Protein AF-D3YVF2-F1 (afdb_monomer)

Secondary structure (DSSP, 8-state):
--------PPPPPPPPP----------PPPGGGSEEEEEETTEEEEEEPPP-SSS----EEEEEE-TTS-HHHHHHHHHHHHHHHHHHHT---TTSPPEEEEEE-TTS-EEEEEE-----

Solvent-accessible surface area (backbone atoms only — not comparable to full-atom values): 7721 Å² total; per-residue (Å²): 134,86,84,89,79,85,84,77,78,85,79,81,82,79,84,78,80,85,69,92,65,81,76,78,83,76,83,44,73,54,66,92,84,34,55,75,74,49,72,58,95,54,28,34,30,26,42,46,78,55,78,70,79,90,48,91,51,84,50,30,29,35,40,27,70,33,90,86,39,57,72,88,51,44,64,57,52,50,51,50,52,52,52,49,49,60,52,36,63,74,50,86,50,99,92,48,75,40,53,77,47,74,44,63,26,81,78,72,46,59,30,40,37,28,50,52,90,72,84,133

Sequence (120 aa):
MEGINNFKTPNKSEKRKSVLCSTPCVNIPASPFMQKLGFGTGVSVYLMKRSPRGLSHSPWAVKKISLLCDDHYRTVYQKRLTDEAKILKNLNHPNIIGYRAFTEASDGSLCLAMEYGGEK

Foldseek 3Di:
DDDDDPDDDDDDDDDDDDDPDPQPPDADADQVVFAWPADDDQKTKTKAQDDPPVDRDAIKIKIWGDPPDDPVCNVVVVVVVVVVLVVQQPDDDPPDWHFRDFDQYPVRTTITIIGDPDDD

Organism: Mus musculus (NCBI:txid10090)

Structure (mmCIF, N/CA/C/O backbone):
data_AF-D3YVF2-F1
#
_entry.id   AF-D3YVF2-F1
#
loop_
_atom_site.group_PDB
_atom_site.id
_atom_site.type_symbol
_atom_site.label_atom_id
_atom_site.label_alt_id
_atom_site.label_comp_id
_atom_site.label_asym_id
_atom_site.label_entity_id
_atom_site.label_seq_id
_atom_site.pdbx_PDB_ins_code
_atom_site.Cartn_x
_atom_site.Cartn_y
_atom_site.Cartn_z
_atom_site.occupancy
_atom_site.B_iso_or_equiv
_atom_site.auth_seq_id
_atom_site.auth_comp_id
_atom_site.auth_asym_id
_atom_site.auth_atom_id
_atom_site.pdbx_PDB_model_num
ATOM 1 N N . MET A 1 1 ? -26.311 -45.771 4.782 1.00 40.81 1 MET A N 1
ATOM 2 C CA . MET A 1 1 ? -26.081 -44.975 3.558 1.00 40.81 1 MET A CA 1
ATOM 3 C C . MET A 1 1 ? -26.482 -43.545 3.850 1.00 40.81 1 MET A C 1
ATOM 5 O O . MET A 1 1 ? -27.448 -43.333 4.571 1.00 40.81 1 MET A O 1
ATOM 9 N N . GLU A 1 2 ? -25.631 -42.626 3.422 1.00 43.09 2 GLU A N 1
ATOM 10 C CA . GLU A 1 2 ? -25.405 -41.291 3.977 1.00 43.09 2 GLU A CA 1
ATOM 11 C C . GLU A 1 2 ? -26.515 -40.266 3.698 1.00 43.09 2 GLU A C 1
ATOM 13 O O . GLU A 1 2 ? -27.320 -40.411 2.780 1.00 43.09 2 GLU A O 1
ATOM 18 N N . GLY A 1 3 ? -26.555 -39.244 4.558 1.00 47.84 3 GLY A N 1
ATOM 19 C CA . GLY A 1 3 ? -27.606 -38.237 4.652 1.00 47.84 3 GLY A CA 1
ATOM 20 C C . GLY A 1 3 ? -27.631 -37.205 3.523 1.00 47.84 3 GLY A C 1
ATOM 21 O O . GLY A 1 3 ? -26.622 -36.840 2.924 1.00 47.84 3 GLY A O 1
ATOM 22 N N . ILE A 1 4 ? -28.838 -36.707 3.276 1.00 54.53 4 ILE A N 1
ATOM 23 C CA . ILE A 1 4 ? -29.175 -35.720 2.253 1.00 54.53 4 ILE A CA 1
ATOM 24 C C . ILE A 1 4 ? -28.852 -34.327 2.813 1.00 54.53 4 ILE A C 1
ATOM 26 O O . ILE A 1 4 ? -29.644 -33.742 3.550 1.00 54.53 4 ILE A O 1
ATOM 30 N N . ASN A 1 5 ? -27.678 -33.788 2.485 1.00 53.69 5 ASN A N 1
ATOM 31 C CA . ASN A 1 5 ? -27.290 -32.430 2.869 1.00 53.69 5 ASN A CA 1
ATOM 32 C C . ASN A 1 5 ? -27.744 -31.420 1.805 1.00 53.69 5 ASN A C 1
ATOM 34 O O . ASN A 1 5 ? -27.064 -31.188 0.806 1.00 53.69 5 ASN A O 1
ATOM 38 N N . ASN A 1 6 ? -28.896 -30.788 2.040 1.00 52.53 6 ASN A N 1
ATOM 39 C CA . ASN A 1 6 ? -29.357 -29.623 1.284 1.00 52.53 6 ASN A CA 1
ATOM 40 C C . ASN A 1 6 ? -28.480 -28.397 1.601 1.00 52.53 6 ASN A C 1
ATOM 42 O O . ASN A 1 6 ? -28.770 -27.638 2.527 1.00 52.53 6 ASN A O 1
ATOM 46 N N . PHE A 1 7 ? -27.439 -28.156 0.805 1.00 51.69 7 PHE A N 1
ATOM 47 C CA . PHE A 1 7 ? -26.723 -26.878 0.809 1.00 51.69 7 PHE A CA 1
ATOM 48 C C . PHE A 1 7 ? -27.537 -25.824 0.041 1.00 51.69 7 PHE A C 1
ATOM 50 O O . PHE A 1 7 ? -27.490 -25.747 -1.185 1.00 51.69 7 PHE A O 1
ATOM 57 N N . LYS A 1 8 ? -28.308 -24.998 0.761 1.00 60.03 8 LYS A N 1
ATOM 58 C CA . LYS A 1 8 ? -28.907 -23.772 0.209 1.00 60.03 8 LYS A CA 1
ATOM 59 C C . LYS A 1 8 ? -27.983 -22.584 0.469 1.00 60.03 8 LYS A C 1
ATOM 61 O O . LYS A 1 8 ? -27.895 -22.091 1.589 1.00 60.03 8 LYS A O 1
ATOM 66 N N . THR A 1 9 ? -27.329 -22.105 -0.583 1.00 57.22 9 THR A N 1
ATOM 67 C CA . THR A 1 9 ? -26.578 -20.842 -0.584 1.00 57.22 9 THR A CA 1
ATOM 68 C C . THR A 1 9 ? -27.554 -19.657 -0.500 1.00 57.22 9 THR A C 1
ATOM 70 O O . THR A 1 9 ? -28.518 -19.630 -1.271 1.00 57.22 9 THR A O 1
ATOM 73 N N . PRO A 1 10 ? -27.353 -18.660 0.384 1.00 61.34 10 PRO A N 1
ATOM 74 C CA . PRO A 1 10 ? -28.210 -17.479 0.417 1.00 61.34 10 PRO A CA 1
ATOM 75 C C . PRO A 1 10 ? -28.053 -16.662 -0.871 1.00 61.34 10 PRO A C 1
ATOM 77 O O . PRO A 1 10 ? -26.940 -16.311 -1.268 1.00 61.34 10 PRO A O 1
ATOM 80 N N . ASN A 1 11 ? -29.175 -16.344 -1.517 1.00 57.03 11 ASN A N 1
ATOM 81 C CA . ASN A 1 11 ? -29.217 -15.454 -2.673 1.00 57.03 11 ASN A CA 1
ATOM 82 C C . ASN A 1 11 ? -28.987 -13.996 -2.243 1.00 57.03 11 ASN A C 1
ATOM 84 O O . ASN A 1 11 ? -29.508 -13.531 -1.229 1.00 57.03 11 ASN A O 1
ATOM 88 N N . LYS A 1 12 ? -28.188 -13.280 -3.036 1.00 52.12 12 LYS A N 1
ATOM 89 C CA . LYS A 1 12 ? -27.728 -11.908 -2.792 1.00 52.12 12 LYS A CA 1
ATOM 90 C C . LYS A 1 12 ? -28.906 -10.926 -2.823 1.00 52.12 12 LYS A C 1
ATOM 92 O O . LYS A 1 12 ? -29.566 -10.799 -3.849 1.00 52.12 12 LYS A O 1
ATOM 97 N N . SER A 1 13 ? -29.143 -10.202 -1.729 1.00 47.81 13 SER A N 1
ATOM 98 C CA . SER A 1 13 ? -30.132 -9.118 -1.689 1.00 47.81 13 SER A CA 1
ATOM 99 C C . SER A 1 13 ? -29.746 -7.977 -2.638 1.00 47.81 13 SER A C 1
ATOM 101 O O . SER A 1 13 ? -28.583 -7.568 -2.694 1.00 47.81 13 SER A O 1
ATOM 103 N N . GLU A 1 14 ? -30.738 -7.482 -3.378 1.00 47.56 14 GLU A N 1
ATOM 104 C CA . GLU A 1 14 ? -30.613 -6.519 -4.470 1.00 47.56 14 GLU A CA 1
ATOM 105 C C . GLU A 1 14 ? -30.021 -5.147 -4.102 1.00 47.56 14 GLU A C 1
ATOM 107 O O . GLU A 1 14 ? -30.029 -4.667 -2.968 1.00 47.56 14 GLU A O 1
ATOM 112 N N . LYS A 1 15 ? -29.497 -4.530 -5.164 1.00 52.25 15 LYS A N 1
ATOM 113 C CA . LYS A 1 15 ? -28.733 -3.286 -5.271 1.00 52.25 15 LYS A CA 1
ATOM 114 C C . LYS A 1 15 ? -29.382 -2.106 -4.532 1.00 52.25 15 LYS A C 1
ATOM 116 O O . LYS A 1 15 ? -30.472 -1.664 -4.888 1.00 52.25 15 LYS A O 1
ATOM 121 N N . ARG A 1 16 ? -28.638 -1.477 -3.613 1.00 41.78 16 ARG A N 1
ATOM 122 C CA . ARG A 1 16 ? -28.905 -0.086 -3.214 1.00 41.78 16 ARG A CA 1
ATOM 123 C C . ARG A 1 16 ? -28.255 0.865 -4.219 1.00 41.78 16 ARG A C 1
ATOM 125 O O . ARG A 1 16 ? -27.074 0.744 -4.535 1.00 41.78 16 ARG A O 1
ATOM 132 N N . LYS A 1 17 ? -29.087 1.771 -4.735 1.00 37.75 17 LYS A N 1
ATOM 133 C CA . LYS A 1 17 ? -28.790 2.818 -5.718 1.00 37.75 17 LYS A CA 1
ATOM 134 C C . LYS A 1 17 ? -27.538 3.616 -5.331 1.00 37.75 17 LYS A C 1
ATOM 136 O O . LYS A 1 17 ? -27.387 4.028 -4.183 1.00 37.75 17 LYS A O 1
ATOM 141 N N . SER A 1 18 ? -26.668 3.839 -6.313 1.00 44.62 18 SER A N 1
ATOM 142 C CA . SER A 1 18 ? -25.472 4.673 -6.221 1.00 44.62 18 SER A CA 1
ATOM 143 C C . SER A 1 18 ? -25.861 6.138 -6.021 1.00 44.62 18 SER A C 1
ATOM 145 O O . SER A 1 18 ? -26.194 6.841 -6.975 1.00 44.62 18 SER A O 1
ATOM 147 N N . VAL A 1 19 ? -25.814 6.599 -4.775 1.00 38.97 19 VAL A N 1
ATOM 148 C CA . VAL A 1 19 ? -25.698 8.028 -4.479 1.00 38.97 19 VAL A CA 1
ATOM 149 C C . VAL A 1 19 ? -24.311 8.456 -4.957 1.00 38.97 19 VAL A C 1
ATOM 151 O O . VAL A 1 19 ? -23.323 7.813 -4.596 1.00 38.97 19 VAL A O 1
ATOM 154 N N . LEU A 1 20 ? -24.242 9.494 -5.798 1.00 48.47 20 LEU A N 1
ATOM 155 C CA . LEU A 1 20 ? -23.007 10.194 -6.160 1.00 48.47 20 LEU A CA 1
ATOM 156 C C . LEU A 1 20 ? -22.310 10.629 -4.862 1.00 48.47 20 LEU A C 1
ATOM 158 O O . LEU A 1 20 ? -22.616 11.671 -4.292 1.00 48.47 20 LEU A O 1
ATOM 162 N N . CYS A 1 21 ? -21.408 9.798 -4.353 1.00 34.66 21 CYS A N 1
ATOM 163 C CA . CYS A 1 21 ? -20.595 10.127 -3.201 1.00 34.66 21 CYS A CA 1
ATOM 164 C C . CYS A 1 21 ? -19.235 10.511 -3.758 1.00 34.66 21 CYS A C 1
ATOM 166 O O . CYS A 1 21 ? -18.490 9.648 -4.224 1.00 34.66 21 CYS A O 1
ATOM 168 N N . SER A 1 22 ? -18.935 11.809 -3.736 1.00 41.44 22 SER A N 1
ATOM 169 C CA . SER A 1 22 ? -17.569 12.321 -3.814 1.00 41.44 22 SER A CA 1
ATOM 170 C C . SER A 1 22 ? -16.674 11.389 -3.001 1.00 41.44 22 SER A C 1
ATOM 172 O O . SER A 1 22 ? -16.861 11.271 -1.786 1.00 41.44 22 SER A O 1
ATOM 174 N N . THR A 1 23 ? -15.787 10.643 -3.660 1.00 46.94 23 THR A N 1
ATOM 175 C CA . THR A 1 23 ? -14.900 9.703 -2.974 1.00 46.94 23 THR A CA 1
ATOM 176 C C . THR A 1 23 ? -14.152 10.483 -1.897 1.00 46.94 23 THR A C 1
ATOM 178 O O . THR A 1 23 ? -13.479 11.455 -2.250 1.00 46.94 23 THR A O 1
ATOM 181 N N . PRO A 1 24 ? -14.279 10.133 -0.603 1.00 57.22 24 PRO A N 1
ATOM 182 C CA . PRO A 1 24 ? -13.583 10.852 0.452 1.00 57.22 24 PRO A CA 1
ATOM 183 C C . PRO A 1 24 ? -12.087 10.853 0.144 1.00 57.22 24 PRO A C 1
ATOM 185 O O . PRO A 1 24 ? -11.501 9.783 -0.029 1.00 57.22 24 PRO A O 1
ATOM 188 N N . CYS 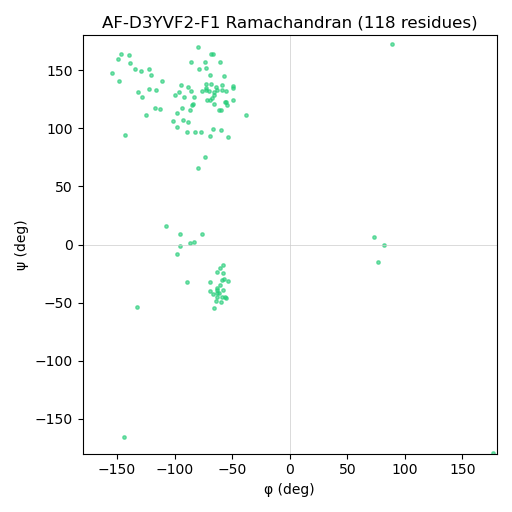A 1 25 ? -11.480 12.037 0.049 1.00 61.38 25 CYS A N 1
ATOM 189 C CA . CYS A 1 25 ? -10.037 12.157 -0.113 1.00 61.38 25 CYS A CA 1
ATOM 190 C C . CYS A 1 25 ? -9.363 11.501 1.100 1.00 61.38 25 CYS A C 1
ATOM 192 O O . CYS A 1 25 ? -9.572 11.915 2.244 1.00 61.38 25 CYS A O 1
ATOM 194 N N . VAL A 1 26 ? -8.621 10.418 0.865 1.00 75.81 26 VAL A N 1
ATOM 195 C CA . VAL A 1 26 ? -7.894 9.703 1.916 1.00 75.81 26 VAL A CA 1
ATOM 196 C C . VAL A 1 26 ? -6.523 10.344 2.033 1.00 75.81 26 VAL A C 1
ATOM 198 O O . VAL A 1 26 ? -5.668 10.130 1.183 1.00 75.81 26 VAL A O 1
ATOM 201 N N . ASN A 1 27 ? -6.313 11.125 3.090 1.00 80.06 27 ASN A N 1
ATOM 202 C CA . ASN A 1 27 ? -5.002 11.686 3.389 1.00 80.06 27 ASN A CA 1
ATOM 203 C C . ASN A 1 27 ? -4.194 10.676 4.217 1.00 80.06 27 ASN A C 1
ATOM 205 O O . ASN A 1 27 ? -4.599 10.312 5.325 1.00 80.06 27 ASN A O 1
ATOM 209 N N . ILE A 1 28 ? -3.092 10.185 3.648 1.00 81.19 28 ILE A N 1
ATOM 210 C CA . ILE A 1 28 ? -2.193 9.231 4.297 1.00 81.19 28 ILE A CA 1
ATOM 211 C C . ILE A 1 28 ? -1.076 10.030 4.984 1.00 81.19 28 ILE A C 1
ATOM 213 O O . ILE A 1 28 ? -0.322 10.719 4.290 1.00 81.19 28 ILE A O 1
ATOM 217 N N . PRO A 1 29 ? -0.954 9.955 6.325 1.00 78.88 29 PRO A N 1
ATOM 218 C CA . PRO A 1 29 ? 0.097 10.656 7.048 1.00 78.88 29 PRO A CA 1
ATOM 219 C C . PRO A 1 29 ? 1.473 10.082 6.702 1.00 78.88 29 PRO A C 1
ATOM 221 O O . PRO A 1 29 ? 1.598 8.958 6.211 1.00 78.88 29 PRO A O 1
ATOM 224 N N . ALA A 1 30 ? 2.526 10.830 7.025 1.00 77.25 30 ALA A N 1
ATOM 225 C CA . ALA A 1 30 ? 3.887 10.351 6.842 1.00 77.25 30 ALA A CA 1
ATOM 226 C C . ALA A 1 30 ? 4.135 9.051 7.634 1.00 77.25 30 ALA A C 1
ATOM 228 O O . ALA A 1 30 ? 3.772 8.928 8.808 1.00 77.25 30 ALA A O 1
ATOM 229 N N . SER A 1 31 ? 4.814 8.093 6.996 1.00 75.50 31 SER A N 1
ATOM 230 C CA . SER A 1 31 ? 5.090 6.769 7.573 1.00 75.50 31 SER A CA 1
ATOM 231 C C . SER A 1 31 ? 5.758 6.743 8.950 1.00 75.50 31 SER A C 1
ATOM 233 O O . SER A 1 31 ? 5.458 5.802 9.681 1.00 75.50 31 SER A O 1
ATOM 235 N N . PRO A 1 32 ? 6.620 7.701 9.356 1.00 74.94 32 PRO A N 1
ATOM 236 C CA . PRO A 1 32 ? 7.205 7.695 10.700 1.00 74.94 32 PRO A CA 1
ATOM 237 C C . PRO A 1 32 ? 6.176 7.729 11.839 1.00 74.94 32 PRO A C 1
ATOM 239 O O . PRO A 1 32 ? 6.458 7.244 12.928 1.00 74.94 32 PRO A O 1
ATOM 242 N N . PHE A 1 33 ? 4.971 8.251 11.588 1.00 77.75 33 PHE A N 1
ATOM 243 C CA . PHE A 1 33 ? 3.883 8.294 12.572 1.00 77.75 33 PHE A CA 1
ATOM 244 C C . PHE A 1 33 ? 3.029 7.020 12.588 1.00 77.75 33 P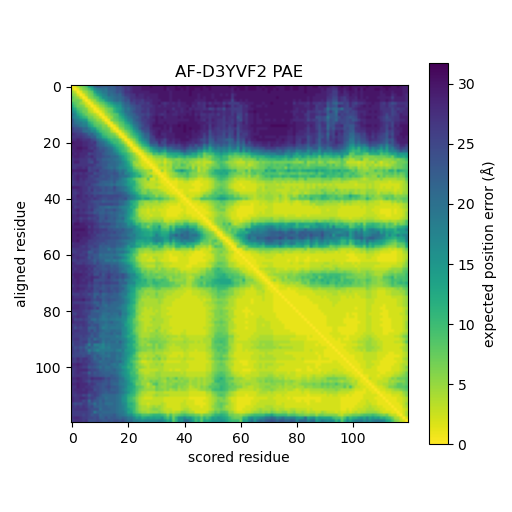HE A C 1
ATOM 246 O O . PHE A 1 33 ? 2.042 6.936 13.320 1.00 77.75 33 PHE A O 1
ATOM 253 N N . MET A 1 34 ? 3.366 6.034 11.757 1.00 86.25 34 MET A N 1
ATOM 254 C CA . MET A 1 34 ? 2.596 4.812 11.593 1.00 86.25 34 MET A CA 1
ATOM 255 C C . MET A 1 34 ? 3.355 3.617 12.158 1.00 86.25 34 MET A C 1
ATOM 257 O O . MET A 1 34 ? 4.559 3.459 11.960 1.00 86.25 34 MET A O 1
ATOM 261 N N . GLN A 1 35 ? 2.628 2.713 12.808 1.00 90.31 35 GLN A N 1
ATOM 262 C CA . GLN A 1 35 ? 3.206 1.461 13.280 1.00 90.31 35 GLN A CA 1
ATOM 263 C C . GLN A 1 35 ? 3.552 0.577 12.077 1.00 90.31 35 GLN A C 1
ATOM 265 O O . GLN A 1 35 ? 2.685 0.274 11.259 1.00 90.31 35 GLN A O 1
ATOM 270 N N . LYS A 1 36 ? 4.807 0.142 11.952 1.00 92.81 36 LYS A N 1
ATOM 271 C CA . LYS A 1 36 ? 5.219 -0.786 10.891 1.00 92.81 36 LYS A CA 1
ATOM 272 C C . LYS A 1 36 ? 4.655 -2.182 11.176 1.00 92.81 36 LYS A C 1
ATOM 274 O O . LYS A 1 36 ? 4.897 -2.734 12.243 1.00 92.81 36 LYS A O 1
ATOM 279 N N . LEU A 1 37 ? 3.921 -2.740 1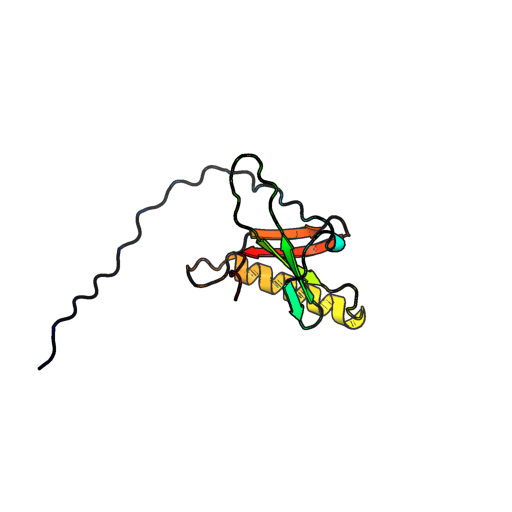0.215 1.00 92.50 37 LEU A N 1
ATOM 280 C CA . LEU A 1 37 ? 3.376 -4.103 10.265 1.00 92.50 37 LEU A CA 1
ATOM 281 C C . LEU A 1 37 ? 4.357 -5.125 9.687 1.00 92.50 37 LEU A C 1
ATOM 283 O O . LEU A 1 37 ? 4.400 -6.269 10.122 1.00 92.50 37 LEU A O 1
ATOM 287 N N . GLY A 1 38 ? 5.152 -4.716 8.698 1.00 92.50 38 GLY A N 1
ATOM 288 C CA . GLY A 1 38 ? 6.115 -5.598 8.055 1.00 92.50 38 GLY A CA 1
ATOM 289 C C . GLY A 1 38 ? 6.855 -4.930 6.906 1.00 92.50 38 GLY A C 1
ATOM 290 O O . GLY A 1 38 ? 6.655 -3.753 6.595 1.00 92.50 38 GLY A O 1
ATOM 291 N N . PHE A 1 39 ? 7.738 -5.694 6.277 1.00 92.50 39 PHE A N 1
ATOM 292 C CA . PHE A 1 39 ? 8.451 -5.296 5.070 1.00 92.50 39 PHE A CA 1
ATOM 293 C C . PHE A 1 39 ? 8.515 -6.467 4.092 1.00 92.50 39 PHE A C 1
ATOM 295 O O . PHE A 1 39 ? 8.406 -7.626 4.483 1.00 92.50 39 PHE A O 1
ATOM 302 N N . GLY A 1 40 ? 8.676 -6.142 2.817 1.00 85.50 40 GLY A N 1
ATOM 303 C CA . GLY A 1 40 ? 8.890 -7.099 1.740 1.00 85.50 40 GLY A CA 1
ATOM 304 C C . GLY A 1 40 ? 9.858 -6.522 0.716 1.00 85.50 40 GLY A C 1
ATOM 305 O O . GLY A 1 40 ? 10.523 -5.518 0.969 1.00 85.50 40 GLY A O 1
ATOM 306 N N . THR A 1 41 ? 9.925 -7.139 -0.459 1.00 87.38 41 THR A N 1
ATOM 307 C CA . THR A 1 41 ? 10.841 -6.752 -1.537 1.00 87.38 41 THR A CA 1
ATOM 308 C C . THR A 1 41 ? 10.606 -5.303 -1.990 1.00 87.38 41 THR A C 1
ATOM 310 O O . THR A 1 41 ? 9.676 -5.023 -2.743 1.00 87.38 41 THR A O 1
ATOM 313 N N . GLY A 1 42 ? 11.429 -4.373 -1.494 1.00 88.00 42 GLY A N 1
ATOM 314 C CA . GLY A 1 42 ? 11.381 -2.948 -1.844 1.00 88.00 42 GLY A CA 1
ATOM 315 C C . GLY A 1 42 ? 10.211 -2.156 -1.247 1.00 88.00 42 GLY A C 1
ATOM 316 O O . GLY A 1 42 ? 10.050 -0.980 -1.563 1.00 88.00 42 GLY A O 1
ATOM 317 N N . VAL A 1 43 ? 9.397 -2.751 -0.369 1.00 93.06 43 VAL A N 1
ATOM 318 C CA . VAL A 1 43 ? 8.176 -2.129 0.175 1.00 93.06 43 VAL A CA 1
ATOM 319 C C . VAL A 1 43 ? 8.069 -2.309 1.685 1.00 93.06 43 VAL A C 1
ATOM 321 O O . VAL A 1 43 ? 8.539 -3.295 2.250 1.00 93.06 43 VAL A O 1
ATOM 324 N N . SER A 1 44 ? 7.416 -1.360 2.345 1.00 94.19 44 SER A N 1
ATOM 325 C CA . SER A 1 44 ? 7.042 -1.447 3.756 1.00 94.19 44 SER A CA 1
ATOM 326 C C . SER A 1 44 ? 5.530 -1.329 3.910 1.00 94.19 44 SER A C 1
ATOM 328 O O . SER A 1 44 ? 4.867 -0.623 3.145 1.00 94.19 44 SER A O 1
ATOM 330 N N . VAL A 1 45 ? 4.992 -2.041 4.899 1.00 94.44 45 VAL A N 1
ATOM 331 C CA . VAL A 1 45 ? 3.568 -2.032 5.236 1.00 94.44 45 VAL A CA 1
ATOM 332 C C . VAL A 1 45 ? 3.398 -1.460 6.634 1.00 94.44 45 VAL A C 1
ATOM 334 O O . VAL A 1 45 ? 4.104 -1.852 7.564 1.00 94.44 45 VAL A O 1
ATOM 337 N N . TYR A 1 46 ? 2.451 -0.543 6.780 1.00 93.25 46 TYR A N 1
ATOM 338 C CA . TYR A 1 46 ? 2.193 0.196 8.006 1.00 93.25 46 TYR A CA 1
ATOM 339 C C . TYR A 1 46 ? 0.715 0.137 8.384 1.00 93.25 46 TYR A C 1
ATOM 341 O O . TYR A 1 46 ? -0.154 0.085 7.518 1.00 93.25 46 TYR A O 1
ATOM 349 N N . LEU A 1 47 ? 0.425 0.191 9.677 1.00 92.81 47 LEU A N 1
ATOM 350 C CA . LEU A 1 47 ? -0.917 0.317 10.219 1.00 92.81 47 LEU A CA 1
ATOM 351 C C . LEU A 1 47 ? -1.312 1.794 10.256 1.00 92.81 47 LEU A C 1
ATOM 353 O O . LEU A 1 47 ? -0.687 2.605 10.940 1.00 92.81 47 LEU A O 1
ATOM 357 N N . MET A 1 48 ? -2.384 2.137 9.555 1.00 89.56 48 MET A N 1
ATOM 358 C CA . MET A 1 48 ? -3.029 3.441 9.611 1.00 89.56 48 MET A CA 1
ATOM 359 C C . MET A 1 48 ? -4.232 3.367 10.548 1.00 89.56 48 MET A C 1
ATOM 361 O O . MET A 1 48 ? -5.312 2.885 10.188 1.00 89.56 48 MET A O 1
ATOM 365 N N . LYS A 1 49 ? -4.048 3.871 11.770 1.00 84.38 49 LYS A N 1
ATOM 366 C CA . LYS A 1 49 ? -5.146 4.065 12.721 1.00 84.38 49 LYS A CA 1
ATOM 367 C C . LYS A 1 49 ? -5.947 5.300 12.310 1.00 84.38 49 LYS A C 1
ATOM 369 O O . LYS A 1 49 ? -5.377 6.350 12.018 1.00 84.38 49 LYS A O 1
ATOM 374 N N . ARG A 1 50 ? -7.275 5.182 12.270 1.00 74.56 50 ARG A N 1
ATOM 375 C CA . ARG A 1 50 ? -8.159 6.325 12.007 1.00 74.56 50 ARG A CA 1
ATOM 376 C C . ARG A 1 50 ? -8.490 7.018 13.325 1.00 74.56 50 ARG A C 1
ATOM 378 O O . ARG A 1 50 ? -8.787 6.349 14.309 1.00 74.56 50 ARG A O 1
ATOM 385 N N . SER A 1 51 ? -8.432 8.350 13.337 1.00 65.38 51 SER A N 1
ATOM 386 C CA . SER A 1 51 ? -8.850 9.139 14.500 1.00 65.38 51 SER A CA 1
ATOM 387 C C . SER A 1 51 ? -10.323 8.835 14.820 1.00 65.38 51 SER A C 1
ATOM 389 O O . SER A 1 51 ? -11.140 8.822 13.890 1.00 65.38 51 SER A O 1
ATOM 391 N N . PRO A 1 52 ? -10.678 8.588 16.092 1.00 57.91 52 PRO A N 1
ATOM 392 C CA . PRO A 1 52 ? -12.050 8.320 16.503 1.00 57.91 52 PRO A CA 1
ATOM 393 C C . PRO A 1 52 ? -12.859 9.624 16.475 1.00 57.91 52 PRO A C 1
ATOM 395 O O . PRO A 1 52 ? -13.141 10.230 17.502 1.00 57.91 52 PRO A O 1
ATOM 398 N N . ARG A 1 53 ? -13.236 10.099 15.283 1.00 61.28 53 ARG A N 1
ATOM 399 C CA . ARG A 1 53 ? -14.173 11.223 15.126 1.00 61.28 53 ARG A CA 1
ATOM 400 C C . ARG A 1 53 ? -15.609 10.723 15.312 1.00 61.28 53 ARG A C 1
ATOM 402 O O . ARG A 1 53 ? -16.372 10.654 14.356 1.00 61.28 53 ARG A O 1
ATOM 409 N N . GLY A 1 54 ? -15.939 10.283 16.526 1.00 59.53 54 GLY A N 1
ATOM 410 C CA . GLY A 1 54 ? -17.286 9.847 16.926 1.00 59.53 54 GLY A CA 1
ATOM 411 C C . GLY A 1 54 ? -17.722 8.453 16.451 1.00 59.53 54 GLY A C 1
ATOM 412 O O . GLY A 1 54 ? -18.666 7.904 17.007 1.00 59.53 54 GLY A O 1
ATOM 413 N N . LEU A 1 55 ? -17.026 7.843 15.485 1.00 59.12 55 LEU A N 1
ATOM 414 C CA . LEU A 1 55 ? -17.249 6.460 15.051 1.00 59.12 55 LEU A CA 1
ATOM 415 C C . LEU A 1 55 ? -15.928 5.688 15.055 1.00 59.12 55 LEU A C 1
ATOM 417 O O . LEU A 1 55 ? -14.951 6.109 14.427 1.00 59.12 55 LEU A O 1
ATOM 421 N N . SER A 1 56 ? -15.907 4.540 15.739 1.00 58.91 56 SER A N 1
ATOM 422 C CA . SER A 1 56 ? -14.802 3.587 15.651 1.00 58.91 56 SER A CA 1
ATOM 423 C C . SER A 1 56 ? -14.697 3.100 14.218 1.00 58.91 56 SER A C 1
ATOM 425 O O . SER A 1 56 ? -15.602 2.506 13.636 1.00 58.91 56 SER A O 1
ATOM 427 N N . HIS A 1 57 ? -13.576 3.431 13.618 1.00 68.19 57 HIS A N 1
ATOM 428 C CA . HIS A 1 57 ? -13.348 3.279 12.209 1.00 68.19 57 HIS A CA 1
ATOM 429 C C . HIS A 1 57 ? -12.274 2.211 12.057 1.00 68.19 57 HIS A C 1
ATOM 431 O O . HIS A 1 57 ? -11.150 2.432 12.502 1.00 68.19 57 HIS A O 1
ATOM 437 N N . SER A 1 58 ? -12.608 1.079 11.420 1.00 72.56 58 SER A N 1
ATOM 438 C CA . SER A 1 58 ? -11.657 -0.025 11.237 1.00 72.56 58 SER A CA 1
ATOM 439 C C . SER A 1 58 ? -10.330 0.497 10.674 1.00 72.56 58 SER A C 1
ATOM 441 O O . SER A 1 58 ? -10.366 1.391 9.802 1.00 72.56 58 SER A O 1
ATOM 443 N N . PRO A 1 59 ? -9.191 0.021 11.211 1.00 88.12 59 PRO A N 1
ATOM 444 C CA . PRO A 1 59 ? -7.871 0.441 10.776 1.00 88.12 59 PRO A CA 1
ATOM 445 C C . PRO A 1 59 ? -7.581 -0.063 9.362 1.00 88.12 59 PRO A C 1
ATOM 447 O O . PRO A 1 59 ? -8.262 -0.941 8.835 1.00 88.12 59 PRO A O 1
ATOM 450 N N . TRP A 1 60 ? -6.561 0.528 8.755 1.00 91.69 60 TRP A N 1
ATOM 451 C CA . TRP A 1 60 ? -6.137 0.233 7.391 1.00 91.69 60 TRP A CA 1
ATOM 452 C C . TRP A 1 60 ? -4.685 -0.212 7.398 1.00 91.69 60 TRP A C 1
ATOM 454 O O . TRP A 1 60 ? -3.904 0.240 8.233 1.00 91.69 60 TRP A O 1
ATOM 464 N N . ALA A 1 61 ? -4.309 -1.044 6.439 1.00 94.56 61 ALA A N 1
ATOM 465 C CA . ALA A 1 61 ? -2.918 -1.265 6.095 1.00 94.56 61 ALA A CA 1
ATOM 466 C C . ALA A 1 61 ? -2.534 -0.332 4.940 1.00 94.56 61 ALA A C 1
ATOM 468 O O . ALA A 1 61 ? -3.283 -0.163 3.979 1.00 94.56 61 ALA A O 1
ATOM 469 N N . VAL A 1 62 ? -1.359 0.278 5.027 1.00 94.50 62 VAL A N 1
ATOM 470 C CA . VAL A 1 62 ? -0.781 1.107 3.970 1.00 94.50 62 VAL A CA 1
ATOM 471 C C . VAL A 1 62 ? 0.503 0.454 3.505 1.00 94.50 62 VAL A C 1
ATOM 473 O O . VAL A 1 62 ? 1.449 0.318 4.278 1.00 94.50 62 VAL A O 1
ATOM 476 N N . LYS A 1 63 ? 0.535 0.051 2.238 1.00 95.38 63 LYS A N 1
ATOM 477 C CA . LYS A 1 63 ? 1.718 -0.475 1.561 1.00 95.38 63 LYS A CA 1
ATOM 478 C C . LYS A 1 63 ? 2.342 0.629 0.717 1.00 95.38 63 LYS A C 1
ATOM 480 O O . LYS A 1 63 ? 1.652 1.249 -0.090 1.00 95.38 63 LYS A O 1
ATOM 485 N N . LYS A 1 64 ? 3.644 0.856 0.878 1.00 93.88 64 LYS A N 1
ATOM 486 C CA . LYS A 1 64 ? 4.394 1.834 0.080 1.00 93.88 64 LYS A CA 1
ATOM 487 C C . LYS A 1 64 ? 5.827 1.400 -0.176 1.00 93.88 64 LYS A C 1
ATOM 489 O O . LYS A 1 64 ? 6.342 0.512 0.504 1.00 93.88 64 LYS A O 1
ATOM 494 N N . ILE A 1 65 ? 6.478 2.043 -1.141 1.00 92.38 65 ILE A N 1
ATOM 495 C CA . ILE A 1 65 ? 7.891 1.796 -1.448 1.00 92.38 65 ILE A CA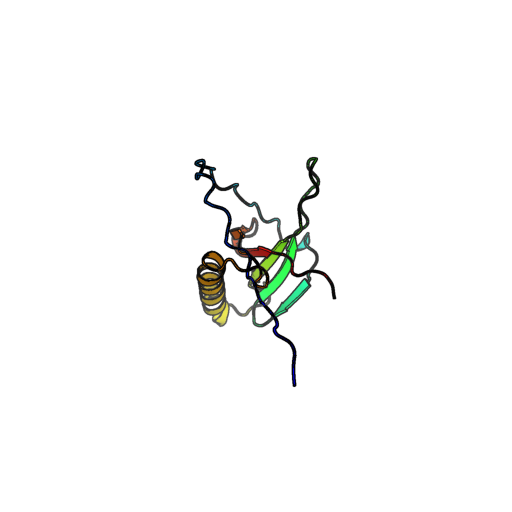 1
ATOM 496 C C . ILE A 1 65 ? 8.749 2.183 -0.240 1.00 92.38 65 ILE A C 1
ATOM 498 O O . ILE A 1 65 ? 8.555 3.233 0.374 1.00 92.38 65 ILE A O 1
ATOM 502 N N . SER A 1 66 ? 9.672 1.298 0.128 1.00 88.19 66 SER A N 1
ATOM 503 C CA . SER A 1 66 ? 10.615 1.541 1.213 1.00 88.19 66 SER A CA 1
ATOM 504 C C . SER A 1 66 ? 11.590 2.646 0.818 1.00 88.19 66 SER A C 1
ATOM 506 O O . SER A 1 66 ? 12.112 2.633 -0.293 1.00 88.19 66 SER A O 1
ATOM 508 N N . LEU A 1 67 ? 11.900 3.556 1.743 1.00 81.38 67 LEU A N 1
ATOM 509 C CA . LEU A 1 67 ? 12.940 4.573 1.531 1.00 81.38 67 LEU A CA 1
ATOM 510 C C . LEU A 1 67 ? 14.334 3.956 1.338 1.00 81.38 67 LEU A C 1
ATOM 512 O O . LEU A 1 67 ? 15.192 4.573 0.730 1.00 81.38 67 LEU A O 1
ATOM 516 N N . LEU A 1 68 ? 14.540 2.734 1.837 1.00 83.06 68 LEU A N 1
ATOM 517 C CA . LEU A 1 68 ? 15.789 1.979 1.687 1.00 83.06 68 LEU A CA 1
ATOM 518 C C . LEU A 1 68 ? 15.885 1.236 0.345 1.00 83.06 68 LEU A C 1
ATOM 520 O O . LEU A 1 68 ? 1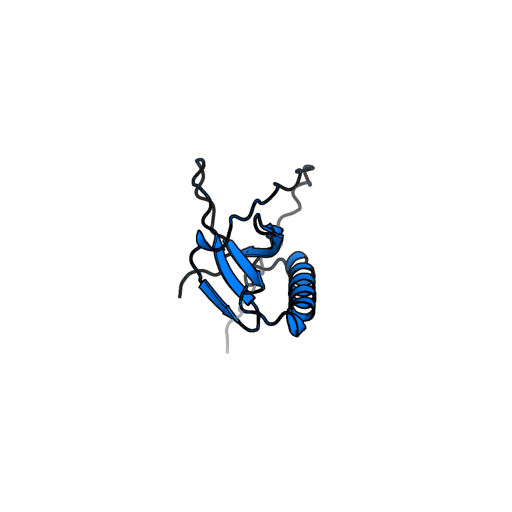6.806 0.451 0.142 1.00 83.06 68 LEU A O 1
ATOM 524 N N . CYS A 1 69 ? 14.892 1.386 -0.532 1.00 84.12 69 CYS A N 1
ATOM 525 C CA . CYS A 1 69 ? 14.918 0.759 -1.842 1.00 84.12 69 CYS A CA 1
ATOM 526 C C . CYS A 1 69 ? 15.934 1.462 -2.745 1.00 84.12 69 CYS A C 1
ATOM 528 O O . CYS A 1 69 ? 15.889 2.680 -2.872 1.00 84.12 69 CYS A O 1
ATOM 530 N N . ASP A 1 70 ? 16.773 0.676 -3.420 1.00 85.50 70 ASP A N 1
ATOM 531 C CA . ASP A 1 70 ? 17.643 1.153 -4.494 1.00 85.50 70 ASP A CA 1
ATOM 532 C C . ASP A 1 70 ? 16.813 1.851 -5.586 1.00 85.50 70 ASP A C 1
ATOM 534 O O . ASP A 1 70 ? 15.787 1.324 -6.045 1.00 85.50 70 ASP A O 1
ATOM 538 N N . ASP A 1 71 ? 17.266 3.034 -5.996 1.00 84.00 71 ASP A N 1
ATOM 539 C CA . ASP A 1 71 ? 16.635 3.850 -7.027 1.00 84.00 71 ASP A CA 1
ATOM 540 C C . ASP A 1 71 ? 16.528 3.107 -8.364 1.00 84.00 71 ASP A C 1
ATOM 542 O O . ASP A 1 71 ? 15.536 3.285 -9.077 1.00 84.00 71 ASP A O 1
ATOM 546 N N . HIS A 1 72 ? 17.463 2.195 -8.665 1.00 88.12 72 HIS A N 1
ATOM 547 C CA . HIS A 1 72 ? 17.412 1.367 -9.872 1.00 88.12 72 HIS A CA 1
ATOM 548 C C . HIS A 1 72 ? 16.124 0.533 -9.954 1.00 88.12 72 HIS A C 1
ATOM 550 O O . HIS A 1 72 ? 15.515 0.402 -11.017 1.00 88.12 72 HIS A O 1
ATOM 556 N N . TYR A 1 73 ? 15.664 0.003 -8.817 1.00 88.94 73 TYR A N 1
ATOM 557 C CA . TYR A 1 73 ? 14.471 -0.844 -8.746 1.00 88.94 73 TYR A CA 1
ATOM 558 C C . TYR A 1 73 ? 13.210 -0.091 -8.317 1.00 88.94 73 TYR A C 1
ATOM 560 O O . TYR A 1 73 ? 12.105 -0.638 -8.390 1.00 88.94 73 TYR A O 1
ATOM 568 N N . ARG A 1 74 ? 13.339 1.169 -7.894 1.00 90.25 74 ARG A N 1
ATOM 569 C CA . ARG A 1 74 ? 12.223 1.987 -7.408 1.00 90.25 74 ARG A CA 1
ATOM 570 C C . ARG A 1 74 ? 11.097 2.091 -8.433 1.00 90.25 74 ARG A C 1
ATOM 572 O O . ARG A 1 74 ? 9.936 1.877 -8.089 1.00 90.25 74 ARG A O 1
ATOM 579 N N . THR A 1 75 ? 11.435 2.341 -9.696 1.00 91.44 75 THR A N 1
ATOM 580 C CA . THR A 1 75 ? 10.468 2.426 -10.806 1.00 91.44 75 THR A CA 1
ATOM 581 C C . THR A 1 75 ? 9.742 1.097 -11.034 1.00 91.44 75 THR A C 1
ATOM 583 O O . THR A 1 75 ? 8.527 1.070 -11.248 1.00 91.44 75 THR A O 1
ATOM 586 N N . VAL A 1 76 ? 10.458 -0.025 -10.909 1.00 94.00 76 VAL A N 1
ATOM 587 C CA . VAL A 1 76 ? 9.901 -1.378 -11.030 1.00 94.00 76 VAL A CA 1
ATOM 588 C C . VAL A 1 76 ? 8.894 -1.644 -9.913 1.00 94.00 76 VAL A C 1
ATOM 590 O O . VAL A 1 76 ? 7.777 -2.089 -10.188 1.00 94.00 76 VAL A O 1
ATOM 593 N N . TYR A 1 77 ? 9.243 -1.347 -8.659 1.00 93.31 77 TYR A N 1
ATOM 594 C CA . TYR A 1 77 ? 8.323 -1.541 -7.535 1.00 93.31 77 TYR A CA 1
ATOM 595 C C . TYR A 1 77 ? 7.146 -0.571 -7.568 1.00 93.31 77 TYR A C 1
ATOM 597 O O . TYR A 1 77 ? 6.040 -0.958 -7.203 1.00 93.31 77 TYR A O 1
ATOM 605 N N . GLN A 1 78 ? 7.341 0.647 -8.069 1.00 93.38 78 GLN A N 1
ATOM 606 C CA . GLN A 1 78 ? 6.259 1.604 -8.277 1.00 93.38 78 GLN A CA 1
ATOM 607 C C . GLN A 1 78 ? 5.238 1.099 -9.295 1.00 93.38 78 GLN A C 1
ATOM 609 O O . GLN A 1 78 ? 4.032 1.143 -9.039 1.00 93.38 78 GLN A O 1
ATOM 614 N N . LYS A 1 79 ? 5.712 0.558 -10.424 1.00 95.00 79 LYS A N 1
ATOM 615 C CA . LYS A 1 79 ? 4.850 -0.078 -11.423 1.00 95.00 79 LYS A CA 1
ATOM 616 C C . LYS A 1 79 ? 4.089 -1.256 -10.815 1.00 95.00 79 LYS A C 1
ATOM 618 O O . LYS A 1 79 ? 2.867 -1.295 -10.912 1.00 95.00 79 LYS A O 1
ATOM 623 N N . ARG A 1 80 ? 4.783 -2.156 -10.109 1.00 96.06 80 ARG A N 1
ATOM 624 C CA . ARG A 1 80 ? 4.157 -3.310 -9.438 1.00 96.06 80 ARG A CA 1
ATOM 625 C C . ARG A 1 80 ? 3.105 -2.891 -8.414 1.00 96.06 80 ARG A C 1
ATOM 627 O O . ARG A 1 80 ? 2.016 -3.443 -8.425 1.00 96.06 80 ARG A O 1
ATOM 634 N N . LEU A 1 81 ? 3.393 -1.893 -7.579 1.00 95.50 81 LEU A N 1
ATOM 635 C CA . LEU A 1 81 ? 2.442 -1.378 -6.591 1.00 95.50 81 LEU A CA 1
ATOM 636 C C . LEU A 1 81 ? 1.200 -0.769 -7.262 1.00 95.50 81 LEU A C 1
ATOM 638 O O . LEU A 1 81 ? 0.081 -0.943 -6.785 1.00 95.50 81 LEU A O 1
ATOM 642 N N . THR A 1 82 ? 1.392 -0.091 -8.394 1.00 95.81 82 THR A N 1
ATOM 643 C CA . THR A 1 82 ? 0.294 0.458 -9.202 1.00 95.81 82 THR A CA 1
ATOM 644 C C . THR A 1 82 ? -0.561 -0.654 -9.812 1.00 95.81 82 THR A C 1
ATOM 646 O O . THR A 1 82 ? -1.789 -0.566 -9.809 1.00 95.81 82 THR A O 1
ATOM 649 N N . ASP A 1 83 ? 0.065 -1.710 -10.325 1.00 97.25 83 ASP A N 1
ATOM 650 C CA . ASP A 1 83 ? -0.641 -2.850 -10.911 1.00 97.25 83 ASP A CA 1
ATOM 651 C C . ASP A 1 83 ? -1.386 -3.663 -9.839 1.00 97.25 83 ASP A C 1
ATOM 653 O O . ASP A 1 83 ? -2.553 -4.003 -10.032 1.00 97.25 83 ASP A O 1
ATOM 657 N N . GLU A 1 84 ? -0.783 -3.868 -8.663 1.00 96.62 84 GLU A N 1
ATOM 658 C CA . GLU A 1 84 ? -1.459 -4.430 -7.488 1.00 96.62 84 GLU A CA 1
ATOM 659 C C . GLU A 1 84 ? -2.704 -3.615 -7.113 1.00 96.62 84 GLU A C 1
ATOM 661 O O . GLU A 1 84 ? -3.776 -4.187 -6.911 1.00 96.62 84 GLU A O 1
ATOM 666 N N . ALA A 1 85 ? -2.596 -2.282 -7.071 1.00 96.50 85 ALA A N 1
ATOM 667 C CA . ALA A 1 85 ? -3.723 -1.406 -6.763 1.00 96.50 85 ALA A CA 1
ATOM 668 C C . ALA A 1 85 ? -4.863 -1.545 -7.786 1.00 96.50 85 ALA A C 1
ATOM 670 O O . ALA A 1 85 ? -6.033 -1.596 -7.403 1.00 96.50 85 ALA A O 1
ATOM 671 N N . LYS A 1 86 ? -4.537 -1.646 -9.083 1.00 97.12 86 LYS A N 1
ATOM 672 C CA . LYS A 1 86 ? -5.528 -1.867 -10.152 1.00 97.12 86 LYS A CA 1
ATOM 673 C C . LYS A 1 86 ? -6.243 -3.206 -9.999 1.00 97.12 86 LYS A C 1
ATOM 675 O O . LYS A 1 86 ? -7.454 -3.259 -10.196 1.00 97.12 86 LYS A O 1
ATOM 680 N N . ILE A 1 87 ? -5.517 -4.269 -9.657 1.00 97.88 87 ILE A N 1
ATOM 681 C CA . ILE A 1 87 ? -6.104 -5.596 -9.443 1.00 97.88 87 ILE A CA 1
ATOM 682 C C . ILE A 1 87 ? -7.016 -5.555 -8.216 1.00 97.88 87 ILE A C 1
ATOM 684 O O . ILE A 1 87 ? -8.206 -5.842 -8.332 1.00 97.88 87 ILE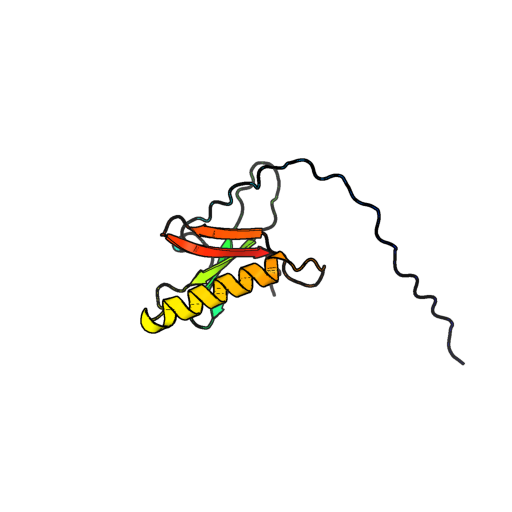 A O 1
ATOM 688 N N . LEU A 1 88 ? -6.493 -5.117 -7.066 1.00 97.00 88 LEU A N 1
ATOM 689 C CA . LEU A 1 88 ? -7.214 -5.127 -5.791 1.00 97.00 88 LEU A CA 1
ATOM 690 C C . LEU A 1 88 ? -8.487 -4.273 -5.830 1.00 97.00 88 LEU A C 1
ATOM 692 O O . LEU A 1 88 ? -9.498 -4.655 -5.253 1.00 97.00 88 LEU A O 1
ATOM 696 N N . LYS A 1 89 ? -8.470 -3.148 -6.561 1.00 96.06 89 LYS A N 1
ATOM 697 C CA . LYS A 1 89 ? -9.639 -2.275 -6.760 1.00 96.06 89 LYS A CA 1
ATOM 698 C C . LYS A 1 89 ? -10.841 -2.995 -7.375 1.00 96.06 89 LYS A C 1
ATOM 700 O O . LYS A 1 89 ? -11.975 -2.604 -7.113 1.00 96.06 89 LYS A O 1
ATOM 705 N N . ASN A 1 90 ? -10.597 -4.019 -8.190 1.00 96.44 90 ASN A N 1
ATOM 706 C CA . ASN A 1 90 ? -11.644 -4.776 -8.872 1.00 96.44 90 ASN A CA 1
ATOM 707 C C . ASN A 1 90 ? -12.058 -6.050 -8.115 1.00 96.44 90 ASN A C 1
ATOM 709 O O . ASN A 1 90 ? -12.960 -6.756 -8.564 1.00 96.44 90 ASN A O 1
ATOM 713 N N . LEU A 1 91 ? -11.427 -6.351 -6.975 1.0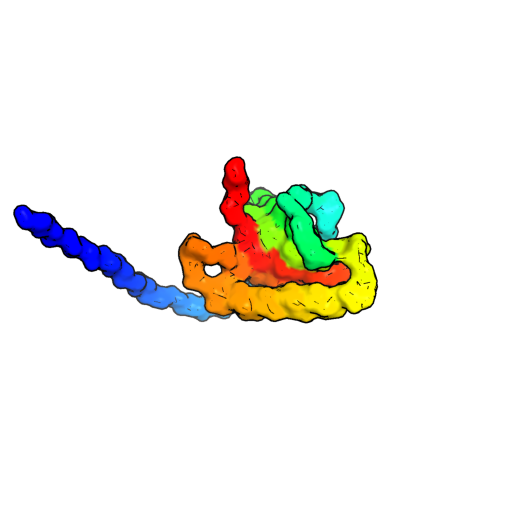0 96.06 91 LEU A N 1
ATOM 714 C CA . LEU A 1 91 ? -11.751 -7.509 -6.148 1.00 96.06 91 LEU A CA 1
ATOM 715 C C . LEU A 1 91 ? -12.703 -7.104 -5.019 1.00 96.06 91 LEU A C 1
ATOM 717 O O . LEU A 1 91 ? -12.471 -6.135 -4.301 1.00 96.06 91 LEU A O 1
ATOM 721 N N . ASN A 1 92 ? -13.779 -7.871 -4.848 1.00 95.56 92 ASN A N 1
ATOM 722 C CA . ASN A 1 92 ? -14.717 -7.707 -3.742 1.00 95.56 92 ASN A CA 1
ATOM 723 C C . ASN A 1 92 ? -15.203 -9.082 -3.274 1.00 95.56 92 ASN A C 1
ATOM 725 O O . ASN A 1 92 ? -16.135 -9.649 -3.850 1.00 95.56 92 ASN A O 1
ATOM 729 N N . HIS A 1 93 ? -14.533 -9.633 -2.264 1.00 96.06 93 HIS A N 1
ATOM 730 C CA . HIS A 1 93 ? -14.801 -10.968 -1.741 1.00 96.06 93 HIS A CA 1
ATOM 731 C C . HIS A 1 93 ? -14.497 -11.015 -0.235 1.00 96.06 93 HIS A C 1
ATOM 733 O O . HIS A 1 93 ? -13.481 -10.459 0.169 1.00 96.06 93 HIS A O 1
ATOM 739 N N . PRO A 1 94 ? -15.304 -11.701 0.597 1.00 93.44 94 PRO A N 1
ATOM 740 C CA . PRO A 1 94 ? -15.129 -11.719 2.057 1.00 93.44 94 PRO A CA 1
ATOM 741 C C . PRO A 1 94 ? -13.788 -12.286 2.552 1.00 93.44 94 PRO A C 1
ATOM 743 O O . PRO A 1 94 ? -13.397 -12.022 3.681 1.00 93.44 94 PRO A O 1
ATOM 746 N N . ASN A 1 95 ? -13.081 -13.069 1.733 1.00 95.31 95 ASN A N 1
ATOM 747 C CA . ASN A 1 95 ? -11.771 -13.649 2.073 1.00 95.31 95 ASN A CA 1
ATOM 748 C C . ASN A 1 95 ? -10.598 -13.000 1.323 1.00 95.31 95 ASN A C 1
ATOM 750 O O . ASN A 1 95 ? -9.520 -13.583 1.241 1.00 95.31 95 ASN A O 1
ATOM 754 N N . ILE A 1 96 ? -10.815 -11.829 0.727 1.00 95.06 96 ILE A N 1
ATOM 755 C CA . ILE A 1 96 ? -9.771 -11.045 0.070 1.00 95.06 96 ILE A CA 1
ATOM 756 C C . ILE A 1 96 ? -9.747 -9.674 0.732 1.00 95.06 96 ILE A C 1
ATOM 758 O O . ILE A 1 96 ? -10.788 -9.051 0.905 1.00 95.06 96 ILE A O 1
ATOM 762 N N . ILE A 1 97 ? -8.549 -9.200 1.061 1.00 95.06 97 ILE A N 1
ATOM 763 C CA . ILE A 1 97 ? -8.335 -7.863 1.615 1.00 95.06 97 ILE A CA 1
ATOM 764 C C . ILE A 1 97 ? -8.908 -6.800 0.668 1.00 95.06 97 ILE A C 1
ATOM 766 O O . ILE A 1 97 ? -8.513 -6.720 -0.494 1.00 95.06 97 ILE A O 1
ATOM 770 N N . GLY A 1 98 ? -9.824 -5.966 1.163 1.00 94.31 98 GLY A N 1
ATOM 771 C CA . GLY A 1 98 ? -10.454 -4.919 0.364 1.00 94.31 98 GLY A CA 1
ATOM 772 C C . GLY A 1 98 ? -9.514 -3.771 -0.030 1.00 94.31 98 GLY A C 1
ATOM 773 O O . GLY A 1 98 ? -8.653 -3.336 0.739 1.00 94.31 98 GLY A O 1
ATOM 774 N N . TYR A 1 99 ? -9.726 -3.220 -1.227 1.00 95.06 99 TYR A N 1
ATOM 775 C CA . TYR A 1 99 ? -9.106 -1.970 -1.679 1.00 95.06 99 TYR A CA 1
ATOM 776 C C . TYR A 1 99 ? -9.809 -0.737 -1.097 1.00 95.06 99 TYR A C 1
ATOM 778 O O . TYR A 1 99 ? -11.024 -0.723 -0.897 1.00 95.06 99 TYR A O 1
ATOM 786 N N . ARG A 1 100 ? -9.059 0.358 -0.926 1.00 92.50 100 ARG A N 1
ATOM 787 C CA . ARG A 1 100 ? -9.629 1.671 -0.578 1.00 92.50 100 ARG A CA 1
ATOM 788 C C . ARG A 1 100 ? -9.125 2.822 -1.387 1.00 92.50 100 ARG A C 1
ATOM 790 O O . ARG A 1 100 ? -9.937 3.595 -1.886 1.00 92.50 100 ARG A O 1
ATOM 797 N N . ALA A 1 101 ? -7.816 2.985 -1.451 1.00 93.38 101 ALA A N 1
ATOM 798 C CA . ALA A 1 101 ? -7.233 4.124 -2.125 1.00 93.38 101 ALA A CA 1
ATOM 799 C C . ALA A 1 101 ? -5.826 3.799 -2.600 1.00 93.38 101 ALA A C 1
ATOM 801 O O . ALA A 1 101 ? -5.085 3.066 -1.950 1.00 93.38 101 ALA A O 1
ATOM 802 N N . PHE A 1 102 ? -5.467 4.411 -3.715 1.00 95.00 102 PHE A N 1
ATOM 803 C CA . PHE A 1 102 ? -4.109 4.504 -4.200 1.00 95.00 102 PHE A CA 1
ATOM 804 C C . PHE A 1 102 ? -3.834 5.987 -4.395 1.00 95.00 102 PHE A C 1
ATOM 806 O O . PHE A 1 102 ? -4.501 6.632 -5.202 1.00 95.00 102 PHE A O 1
ATOM 813 N N . THR A 1 103 ? -2.952 6.540 -3.572 1.00 92.38 103 THR A N 1
ATOM 814 C CA . THR A 1 103 ? -2.708 7.983 -3.501 1.00 92.38 103 THR A CA 1
ATOM 815 C C . THR A 1 103 ? -1.265 8.253 -3.128 1.00 92.38 103 THR A C 1
ATOM 817 O O . THR A 1 103 ? -0.582 7.403 -2.561 1.00 92.38 103 THR A O 1
ATOM 820 N N . GLU A 1 104 ? -0.815 9.458 -3.425 1.00 89.38 104 GLU A N 1
ATOM 821 C CA . GLU A 1 104 ? 0.413 9.999 -2.870 1.00 89.38 104 GLU A CA 1
ATOM 822 C C . GLU A 1 104 ? 0.195 10.355 -1.392 1.00 89.38 104 GLU A C 1
ATOM 824 O O . GLU A 1 104 ? -0.847 10.909 -1.024 1.00 89.38 104 GLU A O 1
ATOM 829 N N . ALA A 1 105 ? 1.138 9.974 -0.534 1.00 85.12 105 ALA A N 1
ATOM 830 C CA . ALA A 1 105 ? 1.191 10.428 0.850 1.00 85.12 105 ALA A CA 1
ATOM 831 C C . ALA A 1 105 ? 1.805 11.832 0.935 1.00 85.12 105 ALA A C 1
ATOM 833 O O . ALA A 1 105 ? 2.380 12.339 -0.025 1.00 85.12 105 ALA A O 1
ATOM 834 N N . SER A 1 106 ? 1.732 12.454 2.113 1.00 81.25 106 SER A N 1
ATOM 835 C CA . SER A 1 106 ? 2.274 13.803 2.345 1.00 81.25 106 SER A CA 1
ATOM 836 C C . SER A 1 106 ? 3.778 13.952 2.063 1.00 81.25 106 SER A C 1
ATOM 838 O O . SER A 1 106 ? 4.272 15.067 1.965 1.00 81.25 106 SER A O 1
ATOM 840 N N . ASP A 1 107 ? 4.513 12.842 1.988 1.00 80.25 107 ASP A N 1
ATOM 841 C CA . ASP A 1 107 ? 5.948 12.786 1.693 1.00 80.25 107 ASP A CA 1
ATOM 842 C C . ASP A 1 107 ? 6.265 12.532 0.206 1.00 80.25 107 ASP A C 1
ATOM 844 O O . ASP A 1 107 ? 7.410 12.248 -0.139 1.00 80.25 107 ASP A O 1
ATOM 848 N N . GLY A 1 108 ? 5.261 12.577 -0.673 1.00 83.31 108 GLY A N 1
ATOM 849 C CA . GLY A 1 108 ? 5.421 12.342 -2.107 1.00 83.31 108 GLY A CA 1
ATOM 850 C C . GLY A 1 108 ? 5.455 10.866 -2.516 1.00 83.31 108 GLY A C 1
ATOM 851 O O . GLY A 1 108 ? 5.603 10.534 -3.692 1.00 83.31 108 GLY A O 1
ATOM 852 N N . SER A 1 109 ? 5.349 9.936 -1.562 1.00 85.19 109 SER A N 1
ATOM 853 C CA . SER A 1 109 ? 5.418 8.505 -1.863 1.00 85.19 109 SER A CA 1
ATOM 854 C C . SER A 1 109 ? 4.054 7.934 -2.256 1.00 85.19 109 SER A C 1
ATOM 856 O O . SER A 1 109 ? 3.056 8.128 -1.561 1.00 85.19 109 SER A O 1
ATOM 858 N N . LEU A 1 110 ? 4.002 7.168 -3.353 1.00 91.06 110 LEU A N 1
ATOM 859 C CA . LEU A 1 110 ? 2.794 6.425 -3.720 1.00 91.06 110 LEU A CA 1
ATOM 860 C C . LEU A 1 110 ? 2.493 5.330 -2.694 1.00 91.06 110 LEU A C 1
ATOM 862 O O . LEU A 1 110 ? 3.354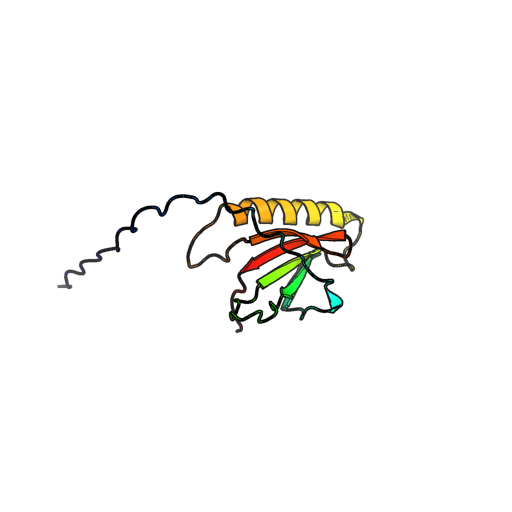 4.518 -2.340 1.00 91.06 110 LEU A O 1
ATOM 866 N N . CYS A 1 111 ? 1.240 5.299 -2.259 1.00 94.19 111 CYS A N 1
ATOM 867 C CA . CYS A 1 111 ? 0.747 4.463 -1.183 1.00 94.19 111 CYS A CA 1
ATOM 868 C C . CYS A 1 111 ? -0.541 3.750 -1.601 1.00 94.19 111 CYS A C 1
ATOM 870 O O . CYS A 1 111 ? -1.497 4.370 -2.071 1.00 94.19 111 CYS A O 1
ATOM 872 N N . LEU A 1 112 ? -0.585 2.441 -1.365 1.00 95.56 112 LEU A N 1
ATOM 873 C CA . LEU A 1 112 ? -1.782 1.615 -1.471 1.00 95.56 112 LEU A CA 1
ATOM 874 C C . LEU A 1 112 ? -2.381 1.423 -0.077 1.00 95.56 112 LEU A C 1
ATOM 876 O O . LEU A 1 112 ? -1.785 0.763 0.772 1.00 95.56 112 LEU A O 1
ATOM 880 N N . ALA A 1 113 ? -3.563 1.988 0.149 1.00 94.69 113 ALA A N 1
ATOM 881 C CA . ALA A 1 113 ? -4.370 1.746 1.335 1.00 94.69 113 ALA A CA 1
ATOM 882 C C . ALA A 1 113 ? -5.341 0.586 1.088 1.00 94.69 113 ALA A C 1
ATOM 884 O O . ALA A 1 113 ? -6.127 0.597 0.133 1.00 94.69 113 ALA A O 1
ATOM 885 N N . MET A 1 114 ? -5.300 -0.390 1.986 1.00 95.25 114 MET A N 1
ATOM 886 C CA . MET A 1 114 ? -6.061 -1.633 1.925 1.00 95.25 114 MET A CA 1
ATOM 887 C C . MET A 1 114 ? -6.586 -2.019 3.312 1.00 95.25 114 MET A C 1
ATOM 889 O O . MET A 1 114 ? -6.146 -1.481 4.332 1.00 95.25 114 MET A O 1
ATOM 893 N N . GLU A 1 115 ? -7.568 -2.911 3.351 1.00 93.50 115 GLU A N 1
ATOM 894 C CA . GLU A 1 115 ? -8.141 -3.424 4.595 1.00 93.50 115 GLU A CA 1
ATOM 895 C C . GLU A 1 115 ? -7.067 -4.062 5.491 1.00 93.50 115 GLU A C 1
ATOM 897 O O . GLU A 1 115 ? -6.085 -4.644 5.026 1.00 93.50 115 GLU A O 1
ATOM 902 N N . TYR A 1 116 ? -7.227 -3.914 6.805 1.00 93.00 116 TYR A N 1
ATOM 903 C CA . TYR A 1 116 ? -6.341 -4.553 7.766 1.00 93.00 116 TYR A CA 1
ATOM 904 C C . TYR A 1 116 ? -6.794 -5.991 8.038 1.00 93.00 116 TYR A C 1
ATOM 906 O O . TYR A 1 116 ? -7.897 -6.202 8.530 1.00 93.00 116 TYR A O 1
ATOM 914 N N . GLY A 1 117 ? -5.924 -6.966 7.765 1.00 89.19 117 GLY A N 1
ATOM 915 C CA . GLY A 1 117 ? -6.223 -8.398 7.899 1.00 89.19 117 GLY A CA 1
ATOM 916 C C . GLY A 1 117 ? -6.240 -8.958 9.328 1.00 89.19 117 GLY A C 1
ATOM 917 O O . GLY A 1 117 ? -6.297 -10.172 9.481 1.00 89.19 117 GLY A O 1
ATOM 918 N N . GLY A 1 118 ? -6.179 -8.106 10.354 1.00 85.56 118 GLY A N 1
ATOM 919 C CA . GLY A 1 118 ? -6.152 -8.524 11.758 1.00 85.56 118 GLY A CA 1
ATOM 920 C C . GLY A 1 118 ? -4.750 -8.791 12.312 1.00 85.56 118 GLY A C 1
ATOM 921 O O . GLY A 1 118 ? -3.747 -8.737 11.599 1.00 85.56 118 GLY A O 1
ATOM 922 N N . GLU A 1 119 ? -4.700 -9.024 13.623 1.00 73.19 119 GLU A N 1
ATOM 923 C CA . GLU A 1 119 ? -3.507 -9.490 14.340 1.00 73.19 119 GLU A CA 1
ATOM 924 C C . GLU A 1 119 ? -3.424 -11.025 14.268 1.00 73.19 119 GLU A C 1
ATOM 926 O O . GLU A 1 119 ? -4.429 -11.688 14.003 1.00 73.19 119 GLU A O 1
ATOM 931 N N . LYS A 1 120 ? -2.219 -11.574 14.441 1.00 56.78 120 LYS A N 1
ATOM 932 C CA . LYS A 1 120 ? -2.006 -13.024 14.555 1.00 56.78 120 LYS A CA 1
ATOM 933 C C . LYS A 1 120 ? -2.275 -13.508 15.969 1.00 56.78 120 LYS A C 1
ATOM 935 O O . LYS A 1 120 ? -1.943 -12.744 16.901 1.00 56.78 120 LYS A O 1
#

InterPro domains:
  IPR000719 Protein kinase domain [PF00069] (34-117)
  IPR000719 Protein kinase domain [PS50011] (31-120)
  IPR011009 Protein kinase-like domain superfamily [SSF56112] (33-116)

Nearest PDB structures (foldseek):
  3kul-assembly1_A  TM=7.632E-01  e=7.679E-04  Homo sapiens
  5o0y-assembly1_A  TM=7.265E-01  e=1.864E-03  Homo sapiens
  4d58-assembly2_B  TM=7.602E-01  e=4.264E-03  Gallus gallus
  4twn-assembly1_A  TM=7.455E-01  e=7.700E-03  Homo sapiens
  3brb-assembly2_B  TM=5.177E-01  e=1.561E-03  Homo sapiens

Radius of gyration: 18.56 Å; Cα contacts (8 Å, |Δi|>4): 156; chains: 1; bounding box: 48×59×28 Å

pLDDT: mean 79.42, std 18.26, range [34.66, 97.88]

Mean predicted aligned error: 11.63 Å

=== Feature glossary ===
Key to the feature types in this record:

pLDDT. pLDDT is the predicted lDDT-Cα score: AlphaFold's confidence that the local environment of each residue (all inter-atomic distances within 15 Å) is correctly placed. It is a per-residue number between 0 and 100, with higher meaning more reliable.

Radius of gyration, Cα contacts, bounding box. The geometric summary reports three shape descriptors. Rg (radius of gyration) measures how spread out the Cα atoms are about their centre of mass; compact globular proteins have small Rg, elongated or unfolded ones large. Cα contacts (<8 Å, |i−j|>4) count long-range residue pairs in spatial proximity — high for tightly packed folds, near zero for rods or random coil. The bounding-box extents give the protein's footprint along x, y, z in Å.

Backbone torsions (φ/ψ). Backbone dihedral angles. Every residue except chain termini has a φ (preceding-C → N → Cα → C) and a ψ (N → Cα → C → next-N). They are reported in degrees following the IUPAC sign convention. Secondary structure is essentially a statement about which (φ, ψ) basin each residue occupies.

Contact-map, Ramachandran, and PAE plots. Plot images: a contact map (which residues are close in 3D, as an N×N binary image), a Ramachandran scatter (backbone torsion angles, revealing secondary-structure composition at a glance), and — for AlphaFold structures — a PAE heatmap (pairwise prediction confidence).

Predicted aligned error. Predicted Aligned Error (PAE) is an AlphaFold confidence matrix: entry (i, j) is the expected error in the position of residue j, in ångströms, when the prediction is superimposed on the true structure at residue i. Low PAE within a block of residues means that block is internally rigid and well-predicted; high PAE between two blocks means their relative placement is uncertain even if each block individually is confident.

Secondary structure (3-state, P-SEA). Three-state secondary structure (P-SEA) collapses the eight DSSP classes into helix (a), strand (b), and coil (c). P-SEA assigns these from Cα geometry alone — distances and angles — without requiring backbone oxygens, so it works on any Cα trace.

Solvent-accessible surface area. Solvent-accessible surface area (SASA) is the area in Å² traced out by the centre of a 1.4 Å probe sphere (a water molecule) rolled over the protein's van der Waals surface (Shrake–Rupley / Lee–Richards construction). Buried residues have near-zero SASA; fully exposed residues can exceed 200 Å². The total SASA scales roughly with the number of surface residues.

Foldseek 3Di. The Foldseek 3Di string encodes local tertiary geometry as a 20-letter alphabet — one character per residue — derived from the relative positions of nearby Cα atoms. Unlike the amino-acid sequence, 3Di is a direct function of the 3D structure, so two proteins with the same fold have similar 3Di strings even at low sequence identity.

B-factor. For experimental (PDB) structures, the B-factor (temperature factor) quantifies the positional spread of each atom in the crystal — a combination of thermal vibration and static disorder — in units of Å². High B-factors mark flexible loops or poorly resolved regions; low B-factors mark the rigid, well-ordered core.

mmCIF coordinates. The mmCIF block holds the 3D Cartesian coordinates of each backbone atom (N, Cα, C, O) in ångströms. mmCIF is the PDB's canonical archive format — a tagged-loop text representation of the atomic model.

InterPro / GO / CATH / organism. Functional annotations link the protein to curated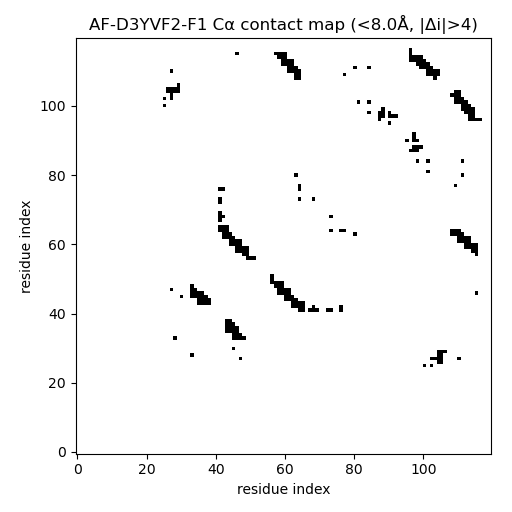 databases. InterPro entries identify conserved domains and families by matching the sequence against member-database signatures (Pfam, PROSITE, CDD, …). Gene Ontology (GO) terms describe molecular function, biological process, and cellular component in a controlled vocabulary. CATH places the structure in a hierarchical fold classification (Class/Architecture/Topology/Homologous-superfamily). The organism is the source species.

Rendered structure images. Structure images are PyMOL renders from six orthogonal camera directions. Cartoon representation draws helices as coils and strands as arrows; sticks shows the backbone as bonds; surface shows the solvent-excluded envelope. Rainbow coloring maps sequence position to hue (blue→red, N→C); chain coloring assigns a distinct color per polypeptide.

Sequence. This is the polypeptide sequence — one letter per residue, N-terminus first. Length ranges from a few dozen residues for small domains to over a thousand for large multi-domain proteins.

Secondary structure (8-state, DSSP). The SS8 string is DSSP's per-residue secondary-structure call. α-helix (H) means an i→i+4 H-bond ladder; β-strand (E) means the residue participates in a β-sheet; 3₁₀ (G) and π (I) are tighter and wider helices; T/S are turns/bends; '-' is loop.

Nearest PDB structures. Structural nearest neighbors (via Foldseek easy-search vs the PDB). Reported per hit: target PDB id, E-value, and alignment TM-score. A TM-score above ~0.5 is the conventional threshold for 'same fold'.